Protein AF-A0A7V8YK39-F1 (afdb_monomer)

Mean predicted aligned error: 2.96 Å

Sequence (59 aa):
LGGGLGLDAGFGRKLRGLKVSSAELGDYVDRVVRNFVKQRDEGERFAQWVARADDADLA

Solvent-accessible surface area (backbone atoms only — not comparable to full-atom values): 3732 Å² total; per-residue (Å²): 83,45,50,40,70,75,96,53,61,46,81,41,57,83,68,87,89,70,80,75,53,86,87,45,45,64,61,52,52,52,51,35,52,50,43,45,70,73,70,51,58,92,91,60,50,68,41,61,47,55,74,71,54,55,68,79,58,69,95

Radius of gyration: 11.77 Å; Cα contacts (8 Å, |Δi|>4): 46; chains: 1; bounding box: 30×26×27 Å

Foldseek 3Di:
DLDDPDPSHDDDDDQPPDDADPVCPVVLVVQLVVLCVVPPDVPDDPSRCSVPDDSVSND

Nearest PDB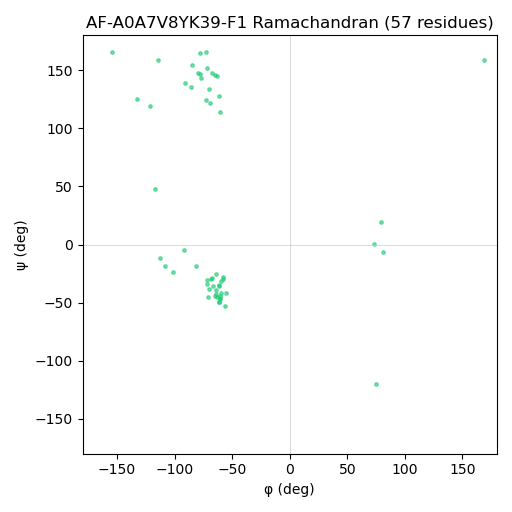 structures (foldseek):
  1zj9-assembly2_B  TM=9.812E-01  e=7.055E-05  Mycobacterium tuberculosis H37Rv

Structure (mmCIF, N/CA/C/O backbone):
data_AF-A0A7V8YK39-F1
#
_entry.id   AF-A0A7V8YK39-F1
#
loop_
_atom_site.group_PDB
_atom_site.id
_atom_site.type_symbol
_atom_site.label_atom_id
_atom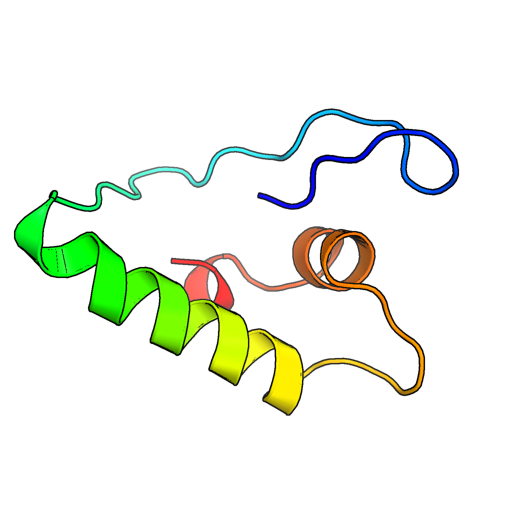_site.label_alt_id
_atom_site.label_comp_id
_atom_site.label_asym_id
_atom_site.label_entity_id
_atom_site.label_seq_id
_atom_site.pdbx_PDB_ins_code
_atom_site.Cartn_x
_atom_site.Cartn_y
_atom_site.Cartn_z
_atom_site.occupancy
_atom_site.B_iso_or_equiv
_atom_site.auth_seq_id
_atom_site.auth_comp_id
_atom_site.auth_asym_id
_atom_site.auth_atom_id
_atom_site.pdbx_PDB_model_num
ATOM 1 N N . LEU A 1 1 ? 2.526 6.996 -0.048 1.00 89.75 1 LEU A N 1
ATOM 2 C CA . LEU A 1 1 ? 1.167 6.416 -0.070 1.00 89.75 1 LEU A CA 1
ATOM 3 C C . LEU A 1 1 ? 0.337 7.047 1.037 1.00 89.75 1 LEU A C 1
ATOM 5 O O . LEU A 1 1 ? 0.912 7.383 2.067 1.00 89.75 1 LEU A O 1
ATOM 9 N N . GLY A 1 2 ? -0.968 7.228 0.816 1.00 90.44 2 GLY A N 1
ATOM 10 C CA . GLY A 1 2 ? -1.901 7.712 1.845 1.00 90.44 2 GLY A CA 1
ATOM 11 C C . GLY A 1 2 ? -1.892 9.222 2.108 1.00 90.44 2 GLY A C 1
ATOM 12 O O . GLY A 1 2 ? -2.331 9.643 3.166 1.00 90.44 2 GLY A O 1
ATOM 13 N N . GLY A 1 3 ? -1.373 10.035 1.181 1.00 92.19 3 GLY A N 1
ATOM 14 C CA . GLY A 1 3 ? -1.476 11.493 1.289 1.00 92.19 3 GLY A CA 1
ATOM 15 C C . GLY A 1 3 ? -2.849 11.988 0.840 1.00 92.19 3 GLY A C 1
ATOM 16 O O . GLY A 1 3 ? -3.438 11.406 -0.072 1.00 92.19 3 GLY A O 1
ATOM 17 N N . GLY A 1 4 ? -3.328 13.065 1.451 1.00 88.19 4 GLY A N 1
ATOM 18 C CA . GLY A 1 4 ? -4.651 13.619 1.194 1.00 8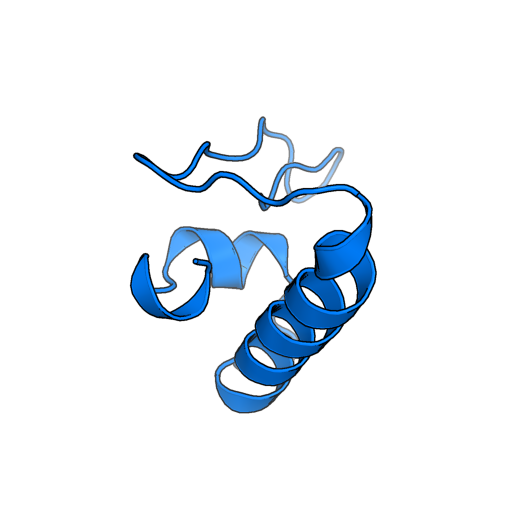8.19 4 GLY A CA 1
ATOM 19 C C . GLY A 1 4 ? -4.731 15.113 1.495 1.00 88.19 4 GLY A C 1
ATOM 20 O O . GLY A 1 4 ? -3.857 15.700 2.134 1.00 88.19 4 GLY A O 1
ATOM 21 N N . LEU A 1 5 ? -5.801 15.732 1.002 1.00 87.56 5 LEU A N 1
ATOM 22 C CA . LEU A 1 5 ? -6.219 17.089 1.353 1.00 87.56 5 LEU A CA 1
ATOM 23 C C . LEU A 1 5 ? -7.563 17.008 2.094 1.00 87.56 5 LEU A C 1
ATOM 25 O O . LEU A 1 5 ? -8.303 16.035 1.941 1.00 87.56 5 LEU A O 1
ATOM 29 N N . GLY A 1 6 ? -7.908 18.033 2.874 1.00 87.38 6 GLY A N 1
ATOM 30 C CA . GLY A 1 6 ? -9.178 18.072 3.605 1.00 87.38 6 GLY A CA 1
ATOM 31 C C . GLY A 1 6 ? -9.183 17.147 4.826 1.00 87.38 6 GLY A C 1
ATOM 32 O O . GLY A 1 6 ? -8.380 17.336 5.733 1.00 87.38 6 GLY A O 1
ATOM 33 N N . LEU A 1 7 ? -10.097 16.171 4.866 1.00 75.81 7 LEU A N 1
ATOM 34 C CA . LEU A 1 7 ? -10.330 15.314 6.042 1.00 75.81 7 LEU A CA 1
ATOM 35 C C . LEU A 1 7 ? -9.131 14.426 6.422 1.00 75.81 7 LEU A C 1
ATOM 37 O O . LEU A 1 7 ? -8.992 14.087 7.591 1.00 75.81 7 LEU A O 1
ATOM 41 N N . ASP A 1 8 ? -8.262 14.098 5.461 1.00 75.69 8 ASP A N 1
ATOM 42 C CA . ASP A 1 8 ? -6.990 13.391 5.680 1.00 75.69 8 ASP A CA 1
ATOM 43 C C . ASP A 1 8 ? -5.804 14.280 5.265 1.00 75.69 8 ASP A C 1
ATOM 45 O O . ASP A 1 8 ? -4.946 13.870 4.482 1.00 75.69 8 ASP A O 1
ATOM 49 N N . ALA A 1 9 ? -5.791 15.542 5.708 1.00 82.50 9 ALA A N 1
ATOM 50 C CA . ALA A 1 9 ? -4.734 16.485 5.351 1.00 82.50 9 ALA A CA 1
ATOM 51 C C . ALA A 1 9 ? -3.358 15.990 5.827 1.00 82.50 9 ALA A C 1
ATOM 53 O O . ALA A 1 9 ? -3.079 15.924 7.024 1.00 82.50 9 ALA A O 1
ATOM 54 N N . GLY A 1 10 ? -2.479 15.678 4.875 1.00 88.81 10 GLY A N 1
ATOM 55 C CA . GLY A 1 10 ? -1.133 15.212 5.179 1.00 88.81 10 GLY A CA 1
ATOM 56 C C . GLY A 1 10 ? -0.394 14.657 3.969 1.00 88.81 10 GLY A C 1
ATOM 57 O O . GLY A 1 10 ? -0.983 14.248 2.965 1.00 88.81 10 GLY A O 1
ATOM 58 N N . PHE A 1 11 ? 0.934 14.629 4.069 1.00 91.06 11 PHE A N 1
ATOM 59 C CA . PHE A 1 11 ? 1.768 13.964 3.076 1.00 91.06 11 PHE A CA 1
ATOM 60 C C . PHE A 1 11 ? 1.732 12.450 3.267 1.00 91.06 11 PHE A C 1
ATOM 62 O O . PHE A 1 11 ? 1.744 11.943 4.385 1.00 91.06 11 PHE A O 1
ATOM 69 N N . GLY A 1 12 ? 1.753 11.718 2.154 1.00 90.75 12 GLY A N 1
ATOM 70 C CA . GLY A 1 12 ? 1.876 10.267 2.201 1.00 90.75 12 GLY A CA 1
ATOM 71 C C . GLY A 1 12 ? 3.281 9.817 2.607 1.00 90.75 12 GLY A C 1
ATOM 72 O O . GLY A 1 12 ? 4.275 10.472 2.288 1.00 90.75 12 GLY A O 1
ATOM 73 N N . ARG A 1 13 ? 3.386 8.639 3.228 1.00 93.44 13 ARG A N 1
ATOM 74 C CA . ARG A 1 13 ? 4.678 8.032 3.593 1.00 93.44 13 ARG A CA 1
ATOM 75 C C . ARG A 1 13 ? 5.376 7.381 2.398 1.00 93.44 13 ARG A C 1
ATOM 77 O O . ARG A 1 13 ? 4.716 6.844 1.504 1.00 93.44 13 ARG A O 1
ATOM 84 N N . LYS A 1 14 ? 6.709 7.409 2.378 1.00 94.25 14 LYS A N 1
ATOM 85 C CA . LYS A 1 14 ? 7.528 6.633 1.431 1.00 94.25 14 LYS A CA 1
ATOM 86 C C . LYS A 1 14 ? 7.866 5.273 2.039 1.00 94.25 14 LYS A C 1
ATOM 88 O O . LYS A 1 14 ? 8.193 5.206 3.220 1.00 94.25 14 LYS A O 1
ATOM 93 N N . LEU A 1 15 ? 7.816 4.219 1.228 1.00 94.12 15 LEU A N 1
ATOM 94 C CA . LEU A 1 15 ? 8.265 2.885 1.624 1.00 94.12 15 LEU A CA 1
ATOM 95 C C . LEU A 1 15 ? 9.762 2.748 1.388 1.00 94.12 15 LEU A C 1
ATOM 97 O O . LEU A 1 15 ? 10.287 3.163 0.350 1.00 94.12 15 LEU A O 1
ATOM 101 N N . ARG A 1 16 ? 10.463 2.172 2.362 1.00 93.75 16 ARG A N 1
ATOM 102 C CA . ARG A 1 16 ? 11.905 1.966 2.257 1.00 93.75 16 ARG A CA 1
ATOM 103 C C . ARG A 1 16 ? 12.180 0.839 1.263 1.00 93.75 16 ARG A C 1
ATOM 105 O O . ARG A 1 16 ? 11.695 -0.267 1.432 1.00 93.75 16 ARG A O 1
ATOM 112 N N . GLY A 1 17 ? 12.993 1.116 0.246 1.00 92.94 17 GLY A N 1
ATOM 113 C CA . GLY A 1 17 ? 13.443 0.100 -0.713 1.00 92.94 17 GLY A CA 1
ATOM 114 C C . GLY A 1 17 ? 12.456 -0.234 -1.834 1.00 92.94 17 GLY A C 1
ATOM 115 O O . GLY A 1 17 ? 12.857 -0.917 -2.771 1.00 92.94 17 GLY A O 1
ATOM 116 N N . LEU A 1 18 ? 11.227 0.294 -1.804 1.00 95.31 18 LEU A N 1
ATOM 117 C CA . LEU A 1 18 ? 10.274 0.100 -2.893 1.00 95.31 18 LEU A CA 1
ATOM 118 C C . LEU A 1 18 ? 10.723 0.866 -4.144 1.00 95.31 18 LEU A C 1
ATOM 120 O O . LEU A 1 18 ? 10.874 2.092 -4.129 1.00 95.31 18 LEU A O 1
ATOM 124 N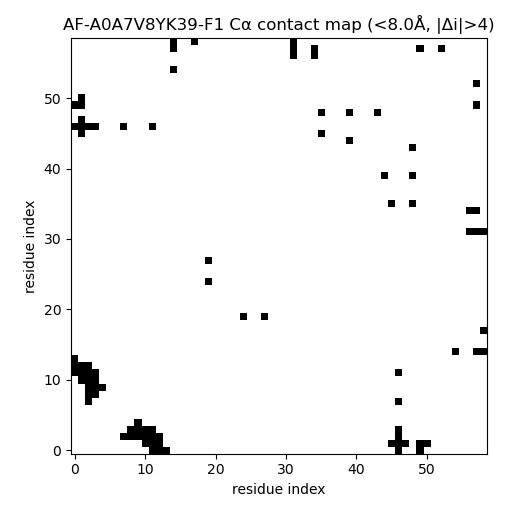 N . LYS A 1 19 ? 10.903 0.128 -5.238 1.00 96.06 19 LYS A N 1
ATOM 125 C CA . LYS A 1 19 ? 11.148 0.646 -6.583 1.00 96.06 19 LYS A CA 1
ATOM 126 C C . LYS A 1 19 ? 10.219 -0.099 -7.529 1.00 96.06 19 LYS A C 1
ATOM 128 O O . LYS A 1 19 ? 10.239 -1.321 -7.544 1.00 96.06 19 LYS A O 1
ATOM 133 N N . VAL A 1 20 ? 9.430 0.643 -8.294 1.00 96.50 20 VAL A N 1
ATOM 134 C CA . VAL A 1 20 ? 8.488 0.091 -9.271 1.00 96.50 20 VAL A CA 1
ATOM 135 C C . 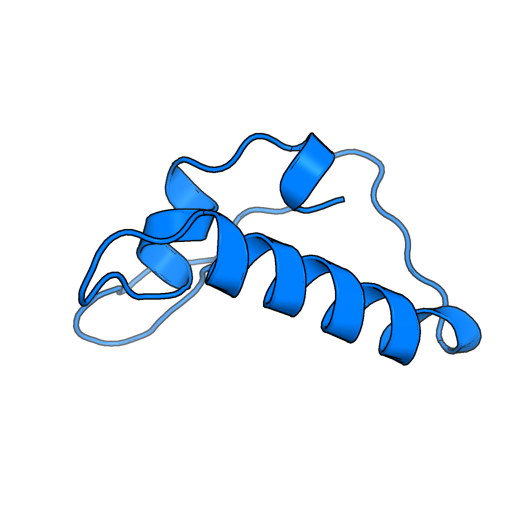VAL A 1 20 ? 8.869 0.674 -10.621 1.00 96.50 20 VAL A C 1
ATOM 137 O O . VAL A 1 20 ? 8.914 1.899 -10.774 1.00 96.50 20 VAL A O 1
ATOM 140 N N . SER A 1 21 ? 9.222 -0.183 -11.577 1.00 97.75 21 SER A N 1
ATOM 141 C CA . SER A 1 21 ? 9.498 0.262 -12.940 1.00 97.75 21 SER A CA 1
ATOM 142 C C . SER A 1 21 ? 8.205 0.648 -13.660 1.00 97.75 21 SER A C 1
ATOM 144 O O . SER A 1 21 ? 7.102 0.301 -13.242 1.00 97.75 21 SER A O 1
ATOM 146 N N . SER A 1 22 ? 8.326 1.345 -14.792 1.00 97.69 22 SER A N 1
ATOM 147 C CA . SER A 1 22 ? 7.151 1.694 -15.597 1.00 97.69 22 SER A CA 1
ATOM 148 C C . SER A 1 22 ? 6.375 0.466 -16.082 1.00 97.69 22 SER A C 1
ATOM 150 O O . SER A 1 22 ? 5.163 0.560 -16.245 1.00 97.69 22 SER A O 1
ATOM 152 N N . ALA A 1 23 ? 7.059 -0.654 -16.329 1.00 98.19 23 ALA A N 1
ATOM 153 C CA . ALA A 1 23 ? 6.422 -1.891 -16.772 1.00 98.19 23 ALA A CA 1
ATOM 154 C C . ALA A 1 23 ? 5.622 -2.562 -15.642 1.00 98.19 23 ALA A C 1
ATOM 156 O O . ALA A 1 23 ? 4.601 -3.182 -15.906 1.00 98.19 23 ALA A O 1
ATOM 157 N N . GLU A 1 24 ? 6.050 -2.385 -14.390 1.00 97.38 24 GLU A N 1
ATOM 158 C CA . GLU A 1 24 ? 5.445 -3.007 -13.202 1.00 97.38 24 GLU A CA 1
ATOM 159 C C . GLU A 1 24 ? 4.358 -2.133 -12.554 1.00 97.38 24 GLU A C 1
ATOM 161 O O . GLU A 1 24 ? 3.715 -2.550 -11.592 1.00 97.38 24 GLU A O 1
ATOM 166 N N . LEU A 1 25 ? 4.148 -0.903 -13.043 1.00 97.81 25 LEU A N 1
ATOM 167 C CA . LEU A 1 25 ? 3.251 0.061 -12.402 1.00 97.81 25 LEU A CA 1
ATOM 168 C C . LEU A 1 25 ? 1.808 -0.452 -12.310 1.00 97.81 25 LEU A C 1
ATOM 170 O O . LEU A 1 25 ? 1.165 -0.271 -11.277 1.00 97.81 25 LEU A O 1
ATOM 174 N N . GLY A 1 26 ? 1.312 -1.090 -13.373 1.00 98.19 26 GLY A N 1
ATOM 175 C CA . GLY A 1 26 ? -0.035 -1.664 -13.395 1.00 98.19 26 GLY A CA 1
ATOM 176 C C . GLY A 1 26 ? -0.206 -2.748 -12.332 1.00 98.19 26 GLY A C 1
ATOM 177 O O . GLY A 1 26 ? -1.125 -2.675 -11.518 1.00 98.19 26 GLY A O 1
ATOM 178 N N . ASP A 1 27 ? 0.735 -3.691 -12.288 1.00 98.06 27 ASP A N 1
ATOM 179 C CA . ASP A 1 27 ? 0.716 -4.817 -11.351 1.00 98.06 27 ASP A CA 1
ATOM 180 C C . ASP A 1 27 ? 0.832 -4.353 -9.896 1.00 98.06 27 ASP A C 1
ATOM 182 O O . ASP A 1 27 ? 0.152 -4.863 -9.004 1.00 98.06 27 ASP A O 1
ATOM 186 N N . TYR A 1 28 ? 1.667 -3.343 -9.645 1.00 98.00 28 TYR A N 1
ATOM 187 C CA . TYR A 1 28 ? 1.804 -2.746 -8.322 1.00 98.00 28 TYR A CA 1
ATOM 188 C C . TYR A 1 28 ? 0.496 -2.096 -7.847 1.00 98.00 28 TYR A C 1
ATOM 190 O O . TYR A 1 28 ? 0.074 -2.319 -6.709 1.00 98.00 28 TYR A O 1
ATOM 198 N N . VAL A 1 29 ? -0.171 -1.325 -8.714 1.00 97.81 29 VAL A N 1
ATOM 199 C CA . V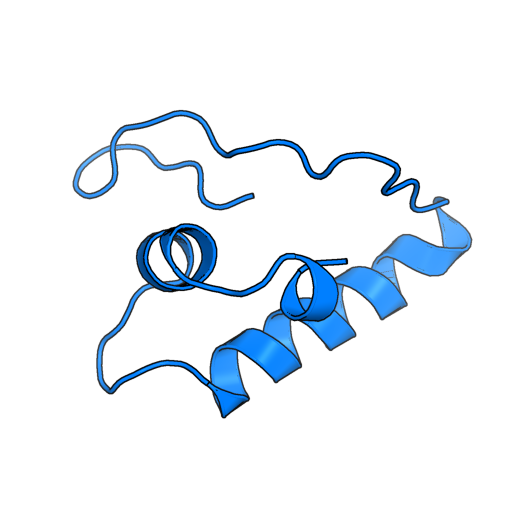AL A 1 29 ? -1.448 -0.679 -8.376 1.00 97.81 29 VAL A CA 1
ATOM 200 C C . VAL A 1 29 ? -2.543 -1.718 -8.123 1.00 97.81 29 VAL A C 1
ATOM 202 O O . VAL A 1 29 ? -3.262 -1.602 -7.132 1.00 97.81 29 VAL A O 1
ATOM 205 N N . ASP A 1 30 ? -2.661 -2.747 -8.966 1.00 98.38 30 ASP A N 1
ATOM 206 C CA . ASP A 1 30 ? -3.655 -3.810 -8.767 1.00 98.38 30 ASP A CA 1
ATOM 207 C C . ASP A 1 30 ? -3.432 -4.531 -7.427 1.00 98.38 30 ASP A C 1
ATOM 209 O O . ASP A 1 30 ? -4.362 -4.664 -6.626 1.00 98.38 30 ASP A O 1
ATOM 213 N N . ARG A 1 31 ? -2.183 -4.892 -7.118 1.00 98.19 31 ARG A N 1
ATOM 214 C CA . ARG A 1 31 ? -1.834 -5.577 -5.870 1.00 98.19 31 ARG A CA 1
ATOM 215 C C . ARG A 1 31 ? -2.158 -4.752 -4.626 1.00 98.19 31 ARG A C 1
ATOM 217 O O . ARG A 1 31 ? -2.833 -5.260 -3.729 1.00 98.19 31 ARG A O 1
ATOM 224 N N . VAL A 1 32 ? -1.745 -3.482 -4.575 1.00 97.88 32 VAL A N 1
ATOM 225 C CA . VAL A 1 32 ? -1.992 -2.636 -3.393 1.00 97.88 32 VAL A CA 1
ATOM 226 C C . VAL A 1 32 ? -3.485 -2.349 -3.200 1.00 97.88 32 VAL A C 1
ATOM 228 O O . VAL A 1 32 ? -3.974 -2.336 -2.071 1.00 97.88 32 VAL A O 1
ATOM 231 N N . VAL A 1 33 ? -4.245 -2.182 -4.289 1.00 98.00 33 VAL A N 1
ATOM 232 C CA . VAL A 1 33 ? -5.696 -1.956 -4.215 1.00 98.00 33 VAL A CA 1
ATOM 233 C C . VAL A 1 33 ? -6.429 -3.221 -3.767 1.00 98.00 33 VAL A C 1
ATOM 235 O O . VAL A 1 33 ? -7.358 -3.135 -2.963 1.00 98.00 33 VAL A O 1
ATOM 238 N N . ARG A 1 34 ? -6.002 -4.408 -4.215 1.00 98.31 34 ARG A N 1
ATOM 239 C CA . ARG A 1 34 ? -6.558 -5.681 -3.725 1.00 98.31 34 ARG A CA 1
ATOM 240 C C . ARG A 1 34 ? -6.274 -5.895 -2.246 1.00 98.31 34 ARG A C 1
ATOM 242 O O . ARG A 1 34 ? -7.182 -6.301 -1.521 1.00 98.31 34 ARG A O 1
ATOM 249 N N . ASN A 1 35 ? -5.057 -5.594 -1.797 1.00 98.31 35 ASN A N 1
ATOM 250 C CA . ASN A 1 35 ? -4.700 -5.671 -0.382 1.00 98.31 35 ASN A CA 1
ATOM 251 C C . ASN A 1 35 ? -5.564 -4.724 0.454 1.00 98.31 35 ASN A C 1
ATOM 253 O O . ASN A 1 35 ? -6.143 -5.156 1.450 1.00 98.31 35 ASN A O 1
ATOM 257 N N . PHE A 1 36 ? -5.760 -3.487 -0.014 1.00 98.06 36 PHE A N 1
ATOM 258 C CA . PHE A 1 36 ? -6.679 -2.544 0.618 1.00 98.06 36 PHE A CA 1
ATOM 259 C C . PHE A 1 36 ? -8.098 -3.113 0.731 1.00 98.06 36 PHE A C 1
ATOM 261 O O . PHE A 1 36 ? -8.650 -3.161 1.823 1.00 98.06 36 PHE A O 1
ATOM 268 N N . VAL A 1 37 ? -8.694 -3.601 -0.361 1.00 98.00 37 VAL A N 1
ATOM 269 C CA . VAL A 1 37 ? -10.067 -4.143 -0.327 1.00 98.00 37 VAL A CA 1
ATOM 270 C C . VAL A 1 37 ? -10.188 -5.353 0.603 1.00 98.00 37 VAL A C 1
ATOM 272 O O . VAL A 1 37 ? -11.222 -5.515 1.246 1.00 98.00 37 VAL A O 1
ATOM 275 N N . LYS A 1 38 ? -9.144 -6.185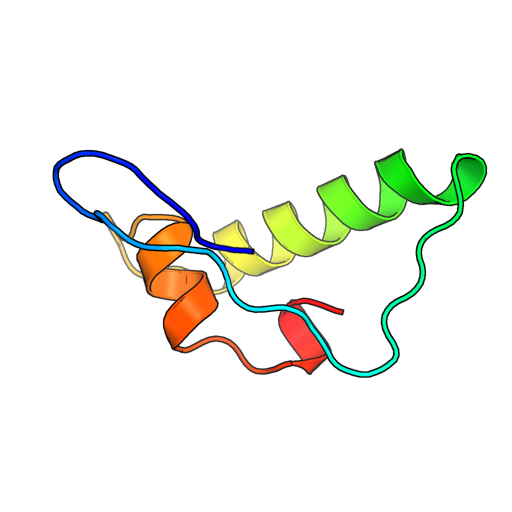 0.690 1.00 98.06 38 LYS A N 1
ATOM 276 C CA . LYS A 1 38 ? -9.111 -7.382 1.539 1.00 98.06 38 LYS A CA 1
ATOM 277 C C . LYS A 1 38 ? -9.018 -7.062 3.034 1.00 98.06 38 LYS A C 1
ATOM 279 O O . LYS A 1 38 ? -9.532 -7.833 3.837 1.00 98.06 38 LYS A O 1
ATOM 284 N N . GLN A 1 39 ? -8.316 -5.992 3.399 1.00 97.88 39 GLN A N 1
ATOM 285 C CA . GLN A 1 39 ? -7.924 -5.713 4.786 1.00 97.88 39 GLN A CA 1
ATOM 286 C C . GLN A 1 39 ? -8.601 -4.487 5.393 1.00 97.88 39 GLN A C 1
ATOM 288 O O . GLN A 1 39 ? -8.451 -4.249 6.594 1.00 97.88 39 GLN A O 1
ATOM 293 N N . ARG A 1 40 ? -9.270 -3.674 4.572 1.00 97.69 40 ARG A N 1
ATOM 294 C CA . ARG A 1 40 ? -9.966 -2.485 5.051 1.00 97.69 40 ARG A CA 1
ATOM 295 C C . ARG A 1 40 ? -11.115 -2.857 5.975 1.00 97.69 40 ARG A C 1
ATOM 297 O O . ARG A 1 40 ? -11.822 -3.837 5.735 1.00 97.69 40 ARG A O 1
ATOM 304 N N . ASP A 1 41 ? -11.342 -1.998 6.952 1.00 96.94 41 ASP A N 1
ATOM 305 C CA . ASP A 1 41 ? -12.567 -2.020 7.737 1.00 96.94 41 ASP A CA 1
ATOM 306 C C . ASP A 1 41 ? -13.720 -1.372 6.952 1.00 96.94 41 ASP A C 1
ATOM 308 O O . ASP A 1 41 ? -13.532 -0.682 5.939 1.00 96.94 41 ASP A O 1
ATOM 312 N N . GLU A 1 42 ? -14.953 -1.602 7.402 1.00 95.94 42 GLU A N 1
ATOM 313 C CA . GLU A 1 42 ? -16.126 -1.006 6.771 1.00 95.94 42 GLU A CA 1
ATOM 314 C C . GLU A 1 42 ? -16.069 0.529 6.848 1.00 95.94 42 GLU A C 1
ATOM 316 O O . GLU A 1 42 ? -15.856 1.119 7.906 1.00 95.94 42 GLU A O 1
ATOM 321 N N . GLY A 1 43 ? -16.236 1.190 5.699 1.00 94.44 43 GLY A N 1
ATO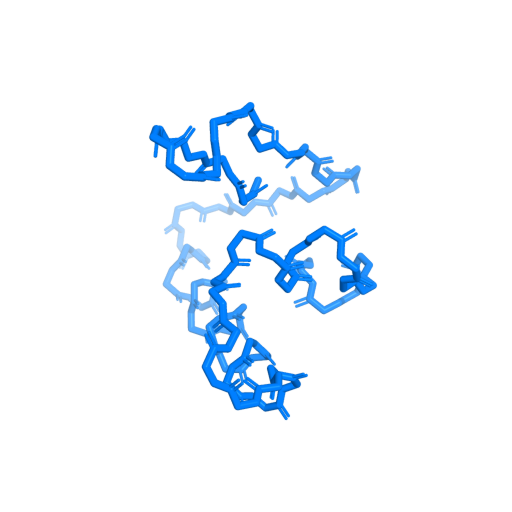M 322 C CA . GLY A 1 43 ? -16.164 2.651 5.594 1.00 94.44 43 GLY A CA 1
ATOM 323 C C . GLY A 1 43 ? -14.753 3.246 5.696 1.00 94.44 43 GLY A C 1
ATOM 324 O O . GLY A 1 43 ? -14.607 4.465 5.585 1.00 94.44 43 GLY A O 1
ATOM 325 N N . GLU A 1 44 ? -13.714 2.425 5.859 1.00 95.81 44 GLU A N 1
ATOM 326 C CA . GLU A 1 44 ? -12.336 2.903 5.958 1.00 95.81 44 GLU A CA 1
ATOM 327 C C . GLU A 1 44 ? -11.830 3.455 4.615 1.00 95.81 44 GLU A C 1
ATOM 329 O O . GLU A 1 44 ? -11.993 2.852 3.544 1.00 95.81 44 GLU A O 1
ATOM 334 N N . ARG A 1 45 ? -11.185 4.626 4.667 1.00 94.69 45 ARG A N 1
ATOM 335 C CA . ARG A 1 45 ? -10.542 5.259 3.511 1.00 94.69 45 ARG A CA 1
ATOM 336 C C . ARG A 1 45 ? -9.129 4.723 3.313 1.00 94.69 45 ARG A C 1
ATOM 338 O O . ARG A 1 45 ? -8.434 4.364 4.257 1.00 94.69 45 ARG A O 1
ATOM 345 N N . PHE A 1 46 ? -8.650 4.783 2.074 1.00 95.25 46 PHE A N 1
ATOM 346 C CA . PHE A 1 46 ? -7.316 4.296 1.715 1.00 95.25 46 PHE A CA 1
ATOM 347 C C . PHE A 1 46 ? -6.186 4.930 2.542 1.00 95.25 46 PHE A C 1
ATOM 349 O O . PHE A 1 46 ? -5.276 4.232 2.974 1.00 95.25 46 PHE A O 1
ATOM 356 N N . ALA A 1 47 ? -6.246 6.242 2.801 1.00 94.69 47 ALA A N 1
ATOM 357 C CA . ALA A 1 47 ? -5.237 6.932 3.609 1.00 94.69 47 ALA A CA 1
ATOM 358 C C . ALA A 1 47 ? -5.161 6.397 5.050 1.00 94.69 47 ALA A C 1
ATOM 360 O O . ALA A 1 47 ? -4.067 6.280 5.600 1.00 94.69 47 ALA A O 1
ATOM 361 N N . GLN A 1 48 ? -6.306 6.021 5.625 1.00 94.56 48 GLN A N 1
ATOM 362 C CA . GLN A 1 48 ? -6.403 5.465 6.974 1.00 94.56 48 GLN A CA 1
ATOM 363 C C . GLN A 1 48 ? -5.812 4.052 7.022 1.00 94.56 48 GLN A C 1
ATOM 365 O O . GLN A 1 48 ? -4.969 3.772 7.872 1.00 94.56 48 GLN A O 1
ATOM 370 N N . TRP A 1 49 ? -6.145 3.212 6.037 1.00 96.50 49 TRP A N 1
ATOM 371 C CA . TRP A 1 49 ? -5.562 1.875 5.920 1.00 96.50 49 TRP A CA 1
ATOM 372 C C . TRP A 1 49 ? -4.038 1.927 5.748 1.00 96.50 49 TRP A C 1
ATOM 374 O O . TRP A 1 49 ? -3.314 1.266 6.486 1.00 96.50 49 TRP A O 1
ATOM 384 N N . VAL A 1 50 ? -3.519 2.777 4.852 1.00 95.75 50 VAL A N 1
ATOM 385 C CA . VAL A 1 50 ? -2.064 2.929 4.633 1.00 95.75 50 VAL A CA 1
ATOM 386 C C . VAL A 1 50 ? -1.315 3.341 5.907 1.00 95.75 50 VAL A C 1
ATOM 388 O O . VAL A 1 50 ? -0.135 3.018 6.059 1.00 95.75 50 VAL A O 1
ATOM 391 N N . ALA A 1 51 ? -1.961 4.074 6.817 1.00 93.69 51 ALA A N 1
ATOM 392 C CA . ALA A 1 51 ? -1.335 4.493 8.065 1.00 93.69 51 ALA A CA 1
ATOM 393 C C 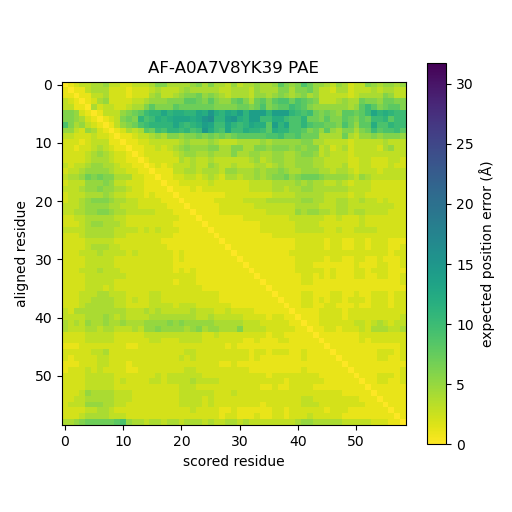. ALA A 1 51 ? -1.063 3.315 9.017 1.00 93.69 51 ALA A C 1
ATOM 395 O O . ALA A 1 51 ? -0.092 3.375 9.772 1.00 93.69 51 ALA A O 1
ATOM 396 N N . ARG A 1 52 ? -1.886 2.257 8.962 1.00 95.25 52 ARG A N 1
ATOM 397 C CA . ARG A 1 52 ? -1.790 1.072 9.834 1.00 95.25 52 ARG A CA 1
ATOM 398 C C . ARG A 1 52 ? -1.296 -0.200 9.141 1.00 95.25 52 ARG A C 1
ATOM 400 O O . ARG A 1 52 ? -0.916 -1.130 9.838 1.00 95.25 52 ARG A O 1
ATOM 407 N N . ALA A 1 53 ? -1.360 -0.265 7.813 1.00 97.00 53 ALA A N 1
ATOM 408 C CA . ALA A 1 53 ? -0.968 -1.439 7.046 1.00 97.00 53 ALA A CA 1
ATOM 409 C C . ALA A 1 53 ? 0.525 -1.741 7.216 1.00 97.00 53 ALA A C 1
ATOM 411 O O . ALA A 1 53 ? 1.353 -0.823 7.288 1.00 97.00 53 ALA A O 1
ATOM 412 N N . ASP A 1 54 ? 0.859 -3.029 7.231 1.00 96.19 54 ASP A N 1
ATOM 413 C CA . ASP A 1 54 ? 2.245 -3.469 7.246 1.00 96.19 54 ASP A CA 1
ATOM 414 C C . ASP A 1 54 ? 2.928 -3.118 5.920 1.00 96.19 54 ASP A C 1
ATOM 416 O O . ASP A 1 54 ? 2.326 -3.145 4.844 1.00 96.19 54 ASP A O 1
ATOM 420 N N . ASP A 1 55 ? 4.229 -2.827 5.972 1.00 94.62 55 ASP A N 1
ATOM 421 C CA . ASP A 1 55 ? 4.996 -2.456 4.777 1.00 94.62 55 ASP A CA 1
ATOM 422 C C . ASP A 1 55 ? 4.943 -3.548 3.690 1.00 94.62 55 ASP A C 1
ATOM 424 O O . ASP A 1 55 ? 5.014 -3.224 2.508 1.00 94.62 55 ASP A O 1
ATOM 428 N N . ALA A 1 56 ? 4.769 -4.822 4.065 1.00 94.94 56 ALA A N 1
ATOM 429 C CA . ALA A 1 56 ? 4.632 -5.941 3.130 1.00 94.94 56 ALA A CA 1
ATOM 430 C C . ALA A 1 56 ? 3.332 -5.898 2.307 1.00 94.94 56 ALA A C 1
ATOM 432 O O . ALA A 1 56 ? 3.313 -6.368 1.170 1.00 94.94 56 ALA A O 1
ATOM 433 N N . ASP A 1 57 ? 2.265 -5.316 2.855 1.00 96.75 57 ASP A N 1
ATOM 434 C CA . ASP A 1 57 ? 0.982 -5.164 2.164 1.00 96.75 57 ASP A CA 1
ATOM 435 C C . ASP A 1 57 ? 0.963 -3.959 1.217 1.00 96.75 57 ASP A C 1
ATOM 437 O O . ASP A 1 57 ? 0.118 -3.883 0.318 1.00 96.75 57 ASP A O 1
ATOM 441 N N . LEU A 1 58 ? 1.897 -3.025 1.422 1.00 95.50 58 LEU A N 1
ATOM 442 C CA . LEU A 1 58 ? 2.059 -1.807 0.636 1.00 95.50 58 LEU A CA 1
ATOM 443 C C . LEU A 1 58 ? 3.190 -1.884 -0.400 1.00 95.50 58 LEU A C 1
ATOM 445 O O . LEU A 1 58 ? 3.190 -1.086 -1.339 1.00 95.50 58 LEU A O 1
ATOM 449 N N . ALA A 1 59 ? 4.179 -2.758 -0.180 1.00 91.31 59 ALA A N 1
ATOM 450 C CA . ALA A 1 59 ? 5.273 -3.032 -1.112 1.00 91.31 59 ALA A CA 1
ATOM 451 C C . ALA A 1 59 ? 4.754 -3.681 -2.383 1.00 91.31 59 ALA A C 1
ATOM 453 O O . ALA A 1 59 ? 3.612 -4.172 -2.374 1.00 91.31 59 ALA A O 1
#

Secondary structure (DSSP, 8-state):
---BSGGGBBPPPPPTT----TTTHHHHHHHHHHHHHHHPPTT--HHHHHHHS-HHHH-

pLDDT: mean 94.34, std 4.84, range [75.69, 98.38]